Protein AF-A0A519GGC2-F1 (afdb_monomer)

Radius of gyration: 20.24 Å; Cα contacts (8 Å, |Δi|>4): 86; chains: 1; bounding box: 40×20×54 Å

Solvent-accessible surface area (backbone atoms only — not comparable to full-atom values): 4700 Å² total; per-residue (Å²): 130,69,63,76,64,57,74,69,36,70,67,53,55,55,50,51,51,51,53,51,49,55,52,52,52,56,54,54,68,65,65,63,68,59,42,79,50,52,47,69,57,48,52,56,43,68,77,50,86,42,62,74,46,79,45,76,40,78,94,72,36,30,40,41,35,36,37,81,53,64,56,96,88,32,38,38,34,27,26,58,112

pLDDT: mean 91.9, std 8.42, range [64.38, 98.19]

Mean predicted aligned error: 7.0 Å

Sequence (81 aa):
MDFKKLTRNPFVYVLLIGVLLLIGMSLISGLTGAKRITTQEGLGLLDGDTVSKVVMTDGDQRVDMTLSKAFQGSTNVQFYY

Nearest PDB structures (foldseek):
  8xkv-assembly1_B  TM=8.381E-01  e=1.339E-01  Arabidopsis thaliana
  8xku-assembly1_B  TM=7.535E-01  e=4.855E-01  Arabidopsis thaliana
  3e5d-assembly1_A-2  TM=4.256E-01  e=7.620E-01  Listeria monocytogenes serotype 4b str. F2365
  3lho-assembly1_A  TM=4.586E-01  e=1.760E+00  Shewanella frigidimarina NCIMB 400
  4as7-assembly1_A  TM=4.236E-01  e=3.813E+00  Homo sapiens

Secondary structure (DSSP, 8-state):
--HHHHHT-HHHHHHHHHHHHHHHHHHHHTTSPPEE--HHHHHHHHTSS-EEEEEEEGGGTEEEEEEEEEETTEEEEEEE-

Structure (mmCIF, N/CA/C/O backbone):
data_AF-A0A519GGC2-F1
#
_entry.id   AF-A0A519GGC2-F1
#
loop_
_atom_site.group_PDB
_atom_site.id
_atom_site.type_symbol
_atom_site.label_atom_id
_atom_site.label_alt_id
_atom_site.label_comp_id
_atom_site.label_asym_id
_atom_site.label_entity_id
_atom_site.label_seq_id
_atom_site.pdbx_PDB_ins_code
_atom_site.Cartn_x
_atom_site.Cartn_y
_atom_site.Cartn_z
_atom_site.occupancy
_atom_site.B_iso_or_equiv
_atom_site.auth_seq_id
_atom_site.auth_comp_id
_atom_site.auth_asym_id
_atom_site.auth_atom_id
_atom_site.pdbx_PDB_model_num
ATOM 1 N N . MET A 1 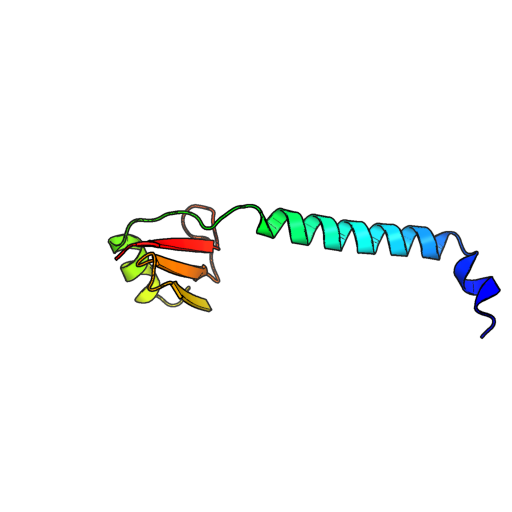1 ? 22.979 -13.433 -35.337 1.00 64.38 1 MET A N 1
ATOM 2 C CA . MET A 1 1 ? 22.378 -12.156 -35.785 1.00 64.38 1 MET A CA 1
ATOM 3 C C . MET A 1 1 ? 23.370 -11.046 -35.503 1.00 64.38 1 MET A C 1
ATOM 5 O O . MET A 1 1 ? 24.022 -11.082 -34.468 1.00 64.38 1 MET A O 1
ATOM 9 N N . ASP A 1 2 ? 23.535 -10.114 -36.434 1.00 77.94 2 ASP A N 1
ATOM 10 C CA . ASP A 1 2 ? 24.548 -9.062 -36.345 1.00 77.94 2 ASP A CA 1
ATOM 11 C C . ASP A 1 2 ? 24.072 -7.963 -35.377 1.00 77.94 2 ASP A C 1
ATOM 13 O O . ASP A 1 2 ? 23.317 -7.063 -35.752 1.00 77.94 2 ASP A O 1
ATOM 17 N N . PHE A 1 3 ? 24.452 -8.081 -34.100 1.00 73.62 3 PHE A N 1
ATOM 18 C CA . PHE A 1 3 ? 24.022 -7.192 -33.007 1.00 73.62 3 PHE A CA 1
ATOM 19 C C . PHE A 1 3 ? 24.231 -5.703 -33.329 1.00 73.62 3 PHE A C 1
ATOM 21 O O . PHE A 1 3 ? 23.439 -4.861 -32.913 1.00 73.62 3 PHE A O 1
ATOM 28 N N . LYS A 1 4 ? 25.246 -5.383 -34.142 1.00 75.31 4 LYS A N 1
ATOM 29 C CA . LYS A 1 4 ? 25.558 -4.022 -34.602 1.00 75.31 4 LYS A CA 1
ATOM 30 C C . LYS A 1 4 ? 24.466 -3.396 -35.475 1.00 75.31 4 LYS A C 1
ATOM 32 O O . LYS A 1 4 ? 24.345 -2.173 -35.511 1.00 75.31 4 LYS A O 1
ATOM 37 N N . LYS A 1 5 ? 23.694 -4.207 -36.206 1.00 76.38 5 LYS A N 1
ATOM 38 C CA . LYS A 1 5 ? 22.596 -3.722 -37.061 1.00 76.38 5 LYS A CA 1
ATOM 39 C C . LYS A 1 5 ? 21.314 -3.495 -36.266 1.00 76.38 5 LYS A C 1
ATOM 41 O O . LYS A 1 5 ? 20.574 -2.570 -36.581 1.00 76.38 5 LYS A O 1
ATOM 46 N N . LEU A 1 6 ? 21.083 -4.294 -35.224 1.00 78.69 6 LEU A N 1
ATOM 47 C CA . LEU A 1 6 ? 19.917 -4.156 -34.355 1.00 78.69 6 LEU A CA 1
ATOM 48 C C . LEU A 1 6 ? 20.004 -2.879 -33.508 1.00 78.69 6 LEU A C 1
ATOM 50 O O . LEU A 1 6 ? 19.053 -2.108 -33.470 1.00 78.69 6 LEU A O 1
ATOM 54 N N . THR A 1 7 ? 21.160 -2.603 -32.897 1.00 82.88 7 THR A N 1
ATOM 55 C CA . THR A 1 7 ? 21.334 -1.451 -31.993 1.00 82.88 7 THR A CA 1
ATOM 56 C C . THR A 1 7 ? 21.356 -0.091 -32.692 1.00 82.88 7 THR A C 1
ATOM 58 O O . THR A 1 7 ? 21.119 0.915 -32.040 1.00 82.88 7 THR A O 1
ATOM 61 N N . ARG A 1 8 ? 21.599 -0.029 -34.009 1.00 86.94 8 ARG A N 1
ATOM 62 C CA . ARG A 1 8 ? 21.550 1.224 -34.795 1.00 86.94 8 ARG A CA 1
ATOM 63 C C . ARG A 1 8 ? 20.153 1.583 -35.304 1.00 86.94 8 ARG A C 1
ATOM 65 O O . ARG A 1 8 ? 20.002 2.611 -35.960 1.00 86.94 8 ARG A O 1
ATOM 72 N N . ASN A 1 9 ? 19.145 0.750 -35.050 1.00 89.81 9 ASN A N 1
ATOM 73 C CA . ASN A 1 9 ? 17.790 1.029 -35.500 1.00 89.81 9 ASN A CA 1
ATOM 74 C C . ASN A 1 9 ? 17.118 2.055 -34.559 1.00 89.81 9 ASN A C 1
ATOM 76 O O . ASN A 1 9 ? 16.995 1.770 -33.366 1.00 89.81 9 ASN A O 1
ATOM 80 N N . PRO A 1 10 ? 16.639 3.213 -35.060 1.00 90.44 10 PRO A N 1
ATOM 81 C CA . PRO A 1 10 ? 15.952 4.221 -34.245 1.00 90.44 10 PRO A CA 1
ATOM 82 C C . PRO A 1 10 ? 14.769 3.660 -33.437 1.00 90.44 10 PRO A C 1
ATOM 84 O O . PRO A 1 10 ? 14.535 4.108 -32.316 1.00 90.44 10 PRO A O 1
ATOM 87 N N . PHE A 1 11 ? 14.077 2.628 -33.934 1.00 92.75 11 PHE A N 1
ATOM 88 C CA . PHE A 1 11 ? 12.987 1.978 -33.198 1.00 92.75 11 PHE A CA 1
ATOM 89 C C . PHE A 1 11 ? 13.438 1.328 -31.882 1.00 92.75 11 PHE A C 1
ATOM 91 O O . PHE A 1 11 ? 12.665 1.298 -30.927 1.00 92.75 11 PHE A O 1
ATOM 98 N N . VAL A 1 12 ? 14.686 0.850 -31.794 1.00 92.50 12 VAL A N 1
ATOM 99 C CA . VAL A 1 12 ? 15.219 0.249 -30.560 1.00 92.50 12 VAL A CA 1
ATOM 100 C C . VAL A 1 12 ? 15.347 1.295 -29.460 1.00 92.50 12 VAL A C 1
ATOM 102 O O . VAL A 1 12 ? 15.009 1.015 -28.314 1.00 92.50 12 VAL A O 1
ATOM 105 N N . TYR A 1 13 ? 15.755 2.518 -29.801 1.00 92.06 13 TYR A N 1
ATOM 106 C CA . TYR A 1 13 ? 15.846 3.613 -28.837 1.00 92.06 13 TYR A CA 1
ATOM 107 C C . TYR A 1 13 ? 14.468 4.079 -28.365 1.00 92.06 13 TYR A C 1
ATOM 109 O O . TYR A 1 13 ? 14.282 4.298 -27.172 1.00 92.06 13 TYR A O 1
ATOM 117 N N . VAL A 1 14 ? 13.490 4.177 -29.271 1.00 95.00 14 VAL A N 1
ATOM 118 C CA . VAL A 1 14 ? 12.107 4.532 -28.905 1.00 95.00 14 VAL A CA 1
ATOM 119 C C . VAL A 1 14 ? 11.511 3.486 -27.959 1.00 95.00 14 VAL A C 1
ATOM 121 O O . VAL A 1 14 ? 10.934 3.847 -26.935 1.00 95.00 14 VAL A O 1
ATOM 124 N N . LEU A 1 15 ? 11.706 2.195 -28.252 1.00 95.38 15 LEU A N 1
ATOM 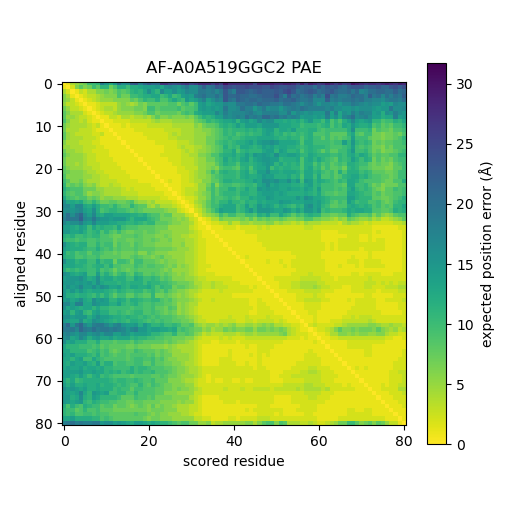125 C CA . LEU A 1 15 ? 11.269 1.106 -27.378 1.00 95.38 15 LEU A CA 1
ATOM 126 C C . LEU A 1 15 ? 11.965 1.173 -26.011 1.00 95.38 15 LEU A C 1
ATOM 128 O O . LEU A 1 15 ? 11.301 1.075 -24.983 1.00 95.38 15 LEU A O 1
ATOM 132 N N . LEU A 1 16 ? 13.287 1.372 -25.993 1.00 94.75 16 LEU A N 1
ATOM 133 C CA . LEU A 1 16 ? 14.071 1.477 -24.762 1.00 94.75 16 LEU A CA 1
ATOM 134 C C . LEU A 1 16 ? 13.566 2.625 -23.879 1.00 94.75 16 LEU A C 1
ATOM 136 O O . LEU A 1 16 ? 13.339 2.424 -22.690 1.00 94.75 16 LEU A O 1
ATOM 140 N N . ILE A 1 17 ? 13.347 3.807 -24.460 1.00 96.38 17 ILE A N 1
ATOM 141 C CA . ILE A 1 17 ? 12.801 4.967 -23.746 1.00 96.38 17 ILE A CA 1
ATOM 142 C C . ILE A 1 17 ? 11.395 4.657 -23.225 1.00 96.38 17 ILE A C 1
ATOM 144 O O . ILE A 1 17 ? 11.108 4.947 -22.068 1.00 96.38 17 ILE A O 1
ATOM 148 N N . GLY A 1 18 ? 10.539 4.017 -24.027 1.00 96.88 18 GLY A N 1
ATOM 149 C CA . GLY A 1 18 ? 9.209 3.588 -23.591 1.00 96.88 18 GLY A CA 1
ATOM 150 C C . GLY A 1 18 ? 9.260 2.657 -22.375 1.00 96.88 18 GLY A C 1
ATOM 151 O O . GLY A 1 18 ? 8.565 2.892 -21.390 1.00 96.88 18 GLY A O 1
ATOM 152 N N . VAL A 1 19 ? 10.137 1.650 -22.397 1.00 96.75 19 VAL A N 1
ATOM 153 C CA . VAL A 1 19 ? 10.343 0.739 -21.259 1.00 96.75 19 VAL A CA 1
ATOM 154 C C . VAL A 1 19 ? 10.855 1.495 -20.031 1.00 96.75 19 VAL A C 1
ATOM 156 O O . VAL A 1 19 ? 10.333 1.303 -18.935 1.00 96.75 19 VAL A O 1
ATOM 159 N N . LEU A 1 20 ? 11.829 2.394 -20.200 1.00 97.00 20 LEU A N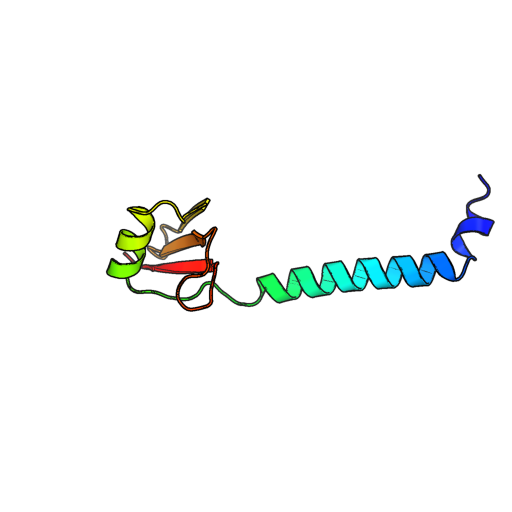 1
ATOM 160 C CA . LEU A 1 20 ? 12.361 3.205 -19.102 1.00 97.00 20 LEU A CA 1
ATOM 161 C C . LEU A 1 20 ? 11.296 4.125 -18.488 1.00 97.00 20 LEU A C 1
ATOM 163 O O . LEU A 1 20 ? 11.256 4.266 -17.268 1.00 97.00 20 LEU A O 1
ATOM 167 N N . LEU A 1 21 ? 10.404 4.705 -19.297 1.00 96.62 21 LEU A N 1
ATOM 168 C CA . LEU A 1 21 ? 9.287 5.520 -18.812 1.00 96.62 21 LEU A CA 1
ATOM 169 C C . LEU A 1 21 ? 8.278 4.692 -18.007 1.00 96.62 21 LEU A C 1
ATOM 171 O O . LEU A 1 21 ? 7.849 5.136 -16.943 1.00 96.62 21 LEU A O 1
ATOM 175 N N . LEU A 1 22 ? 7.939 3.480 -18.461 1.00 94.62 22 LEU A N 1
ATOM 176 C CA . LEU A 1 22 ? 7.043 2.576 -17.725 1.00 94.62 22 LEU A CA 1
ATOM 177 C C . LEU A 1 22 ? 7.631 2.173 -16.367 1.00 94.62 22 LEU A C 1
ATOM 179 O O . LEU A 1 22 ? 6.924 2.164 -15.356 1.00 94.62 22 LEU A O 1
ATOM 183 N N . ILE A 1 23 ? 8.934 1.884 -16.331 1.00 93.44 23 ILE A N 1
ATOM 184 C CA . ILE A 1 23 ? 9.653 1.605 -15.084 1.00 93.44 23 ILE A CA 1
ATOM 185 C C . ILE A 1 23 ? 9.631 2.847 -14.182 1.00 93.44 23 ILE A C 1
ATOM 187 O O . ILE A 1 23 ? 9.269 2.741 -13.012 1.00 93.44 23 ILE A O 1
ATOM 191 N N . GLY A 1 24 ? 9.945 4.027 -14.724 1.00 92.12 24 GLY A N 1
ATOM 192 C CA . GLY A 1 24 ? 9.924 5.291 -13.985 1.00 92.12 24 GLY A CA 1
ATOM 193 C C . GLY A 1 24 ? 8.560 5.604 -13.362 1.00 92.12 24 GLY A C 1
ATOM 194 O O . GLY A 1 24 ? 8.488 5.929 -12.178 1.00 92.12 24 GLY A O 1
ATOM 195 N N . MET A 1 25 ? 7.468 5.437 -14.115 1.00 89.25 25 MET A N 1
ATOM 196 C CA . MET A 1 25 ? 6.104 5.607 -13.596 1.00 89.25 25 MET A CA 1
ATOM 197 C C . MET A 1 25 ? 5.781 4.604 -1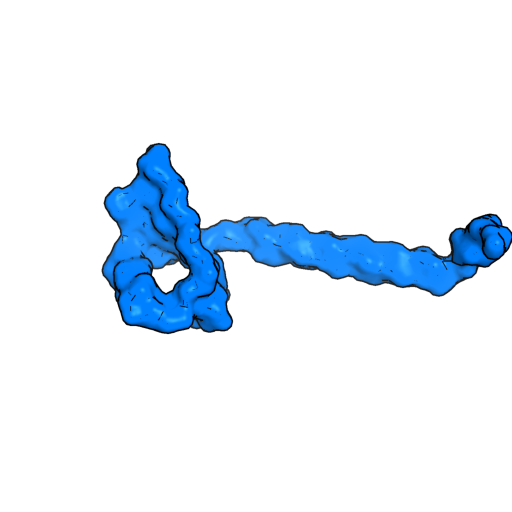2.486 1.00 89.25 25 MET A C 1
ATOM 199 O O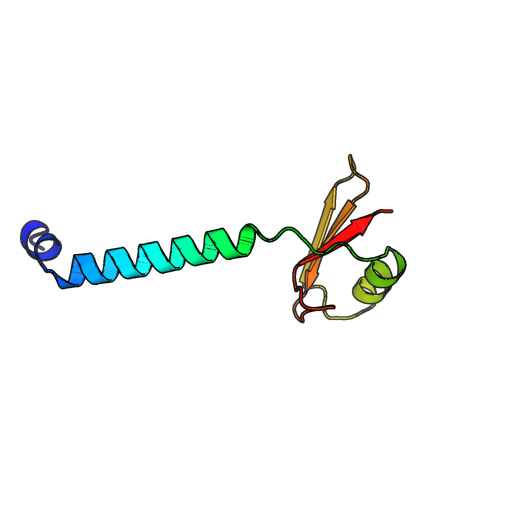 . MET A 1 25 ? 5.227 4.996 -11.461 1.00 89.25 25 MET A O 1
ATOM 203 N N . SER A 1 26 ? 6.174 3.338 -12.651 1.00 82.00 26 SER A N 1
ATOM 204 C CA . SER A 1 26 ? 5.932 2.292 -11.647 1.00 82.00 26 SER A CA 1
ATOM 205 C C . SER A 1 26 ? 6.634 2.596 -10.319 1.00 82.00 26 SER A C 1
ATOM 207 O O . SER A 1 26 ? 6.065 2.368 -9.253 1.00 82.00 26 SER A O 1
ATOM 209 N N . LEU A 1 27 ? 7.846 3.159 -10.373 1.00 85.56 27 LEU A N 1
ATOM 210 C CA . LEU A 1 27 ? 8.577 3.596 -9.182 1.00 85.56 27 LEU A CA 1
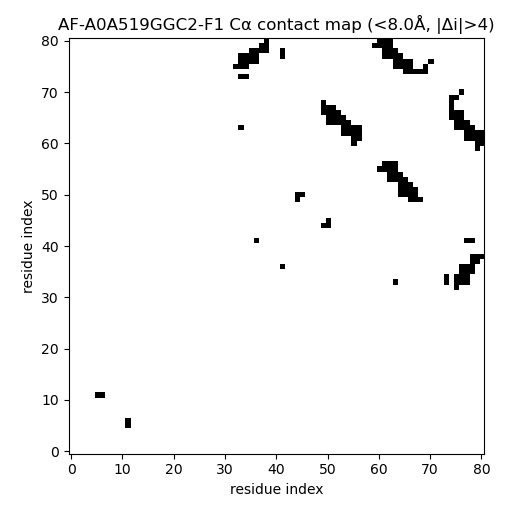ATOM 211 C C . LEU A 1 27 ? 7.874 4.768 -8.483 1.00 85.56 27 LEU A C 1
ATOM 213 O O . LEU A 1 27 ? 7.747 4.749 -7.262 1.00 85.56 27 LEU A O 1
ATOM 217 N N . ILE A 1 28 ? 7.368 5.753 -9.236 1.00 83.62 28 ILE A N 1
ATOM 218 C CA . ILE A 1 28 ? 6.649 6.911 -8.675 1.00 83.62 28 ILE A CA 1
ATOM 219 C C . ILE A 1 28 ? 5.353 6.484 -7.975 1.00 83.62 28 ILE A C 1
ATOM 221 O O . ILE A 1 28 ? 5.051 6.987 -6.896 1.00 83.62 28 ILE A O 1
ATOM 225 N N . SER A 1 29 ? 4.610 5.525 -8.532 1.00 68.62 29 SER A N 1
ATOM 226 C CA . SER A 1 29 ? 3.394 4.991 -7.900 1.00 68.62 29 SER A CA 1
ATOM 227 C C . SER A 1 29 ? 3.654 4.307 -6.550 1.00 68.62 29 SER A C 1
ATOM 229 O O . SER A 1 29 ? 2.746 4.221 -5.730 1.00 68.62 29 SER A O 1
ATOM 231 N N . GLY A 1 30 ? 4.884 3.849 -6.295 1.00 64.81 30 GLY A N 1
ATOM 232 C CA . GLY A 1 30 ? 5.303 3.324 -4.993 1.00 64.81 30 GLY A CA 1
ATOM 233 C C . GLY A 1 30 ? 5.738 4.394 -3.982 1.00 64.81 30 GLY A C 1
ATOM 234 O O . GLY A 1 30 ? 5.879 4.078 -2.805 1.00 64.81 30 GLY A O 1
ATOM 235 N N . LEU A 1 31 ? 5.953 5.648 -4.409 1.00 71.56 31 LEU A N 1
ATOM 236 C CA . LEU A 1 31 ? 6.384 6.747 -3.529 1.00 71.56 31 LEU A CA 1
ATOM 237 C C . LEU A 1 31 ? 5.234 7.348 -2.715 1.00 71.56 31 LEU A C 1
ATOM 239 O O . LEU A 1 31 ? 5.476 7.986 -1.690 1.00 71.56 31 LEU A O 1
ATOM 243 N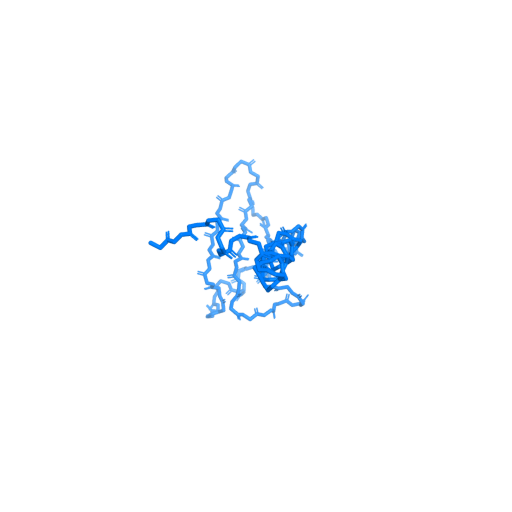 N . THR A 1 32 ? 3.984 7.166 -3.147 1.00 73.50 32 THR A N 1
ATOM 244 C CA . THR A 1 32 ? 2.828 7.527 -2.326 1.00 73.50 32 THR A CA 1
ATOM 245 C C . THR A 1 32 ? 2.720 6.508 -1.196 1.00 73.50 32 THR A C 1
ATOM 247 O O . THR A 1 32 ? 2.288 5.377 -1.419 1.00 73.50 32 THR A O 1
ATOM 250 N N . GLY A 1 33 ? 3.172 6.893 0.001 1.00 81.00 33 GLY A N 1
ATOM 251 C CA . GLY A 1 33 ? 3.106 6.049 1.195 1.00 81.00 33 GLY A CA 1
ATOM 252 C C . GLY A 1 33 ? 1.684 5.561 1.491 1.00 81.00 33 GLY A C 1
ATOM 253 O O . GLY A 1 33 ? 0.701 6.139 1.018 1.00 81.00 33 GLY A O 1
ATOM 254 N N . ALA A 1 34 ? 1.573 4.486 2.273 1.00 90.69 34 ALA A N 1
ATOM 255 C CA . ALA A 1 34 ? 0.279 3.916 2.618 1.00 90.69 34 ALA A CA 1
ATOM 256 C C . ALA A 1 34 ? -0.603 4.952 3.331 1.00 90.69 34 ALA A C 1
ATOM 258 O O . ALA A 1 34 ? -0.165 5.711 4.201 1.00 90.69 34 ALA A O 1
ATOM 259 N N . LYS A 1 35 ? -1.879 4.993 2.950 1.00 94.56 35 LYS A N 1
ATOM 260 C CA . LYS A 1 35 ? -2.845 5.903 3.550 1.00 94.56 35 LYS A CA 1
ATOM 261 C C . LYS A 1 35 ? -3.122 5.474 4.985 1.00 94.56 35 LYS A C 1
ATOM 263 O O . LYS A 1 35 ? -3.608 4.372 5.221 1.00 94.56 35 LYS A O 1
ATOM 268 N N . ARG A 1 36 ? -2.879 6.367 5.941 1.00 96.19 36 ARG A N 1
ATOM 269 C CA . ARG A 1 36 ? -3.230 6.111 7.337 1.00 96.19 36 ARG A CA 1
ATOM 270 C C . ARG A 1 36 ? -4.747 6.128 7.525 1.00 96.19 36 ARG A C 1
ATOM 272 O O . ARG A 1 36 ? -5.404 7.088 7.127 1.00 96.19 36 ARG A O 1
ATOM 279 N N . ILE A 1 37 ? -5.264 5.073 8.139 1.00 97.88 37 ILE A N 1
ATOM 280 C CA . ILE A 1 37 ? -6.663 4.899 8.535 1.00 97.88 37 ILE A CA 1
ATOM 281 C C . ILE A 1 37 ? -6.732 4.609 10.037 1.00 97.88 37 ILE A C 1
ATOM 283 O O . ILE A 1 37 ? -5.709 4.353 10.681 1.00 97.88 37 ILE A O 1
ATOM 287 N N . THR A 1 38 ? -7.927 4.680 10.614 1.00 98.06 38 THR A N 1
ATOM 288 C CA . THR A 1 38 ? -8.135 4.306 12.019 1.00 98.06 38 THR A CA 1
ATOM 289 C C . THR A 1 38 ? -8.027 2.791 12.205 1.00 98.06 38 THR A C 1
ATOM 291 O O . THR A 1 38 ? -8.286 2.018 11.283 1.00 98.06 38 THR A O 1
ATOM 294 N N . THR A 1 39 ? -7.695 2.345 13.419 1.00 97.56 39 THR A N 1
ATOM 295 C CA . THR A 1 39 ? -7.689 0.917 13.781 1.00 97.56 39 THR A CA 1
ATOM 296 C C . THR A 1 39 ? -9.055 0.277 13.537 1.00 97.56 39 THR A C 1
ATOM 298 O O . THR A 1 39 ? -9.124 -0.824 13.010 1.00 97.56 39 THR A O 1
ATOM 301 N N . GLN A 1 40 ? -10.148 0.984 13.844 1.00 98.06 40 GLN A N 1
ATOM 302 C CA . GLN A 1 40 ? -11.507 0.492 13.611 1.00 98.06 40 GLN A CA 1
ATOM 303 C C . GLN A 1 40 ? -11.787 0.245 12.122 1.00 98.06 40 GLN A C 1
ATOM 305 O O . GLN A 1 40 ? -12.327 -0.799 11.769 1.00 98.06 40 GLN A O 1
ATOM 310 N N . GLU A 1 41 ? -11.399 1.174 11.245 1.00 98.19 41 GLU A N 1
ATOM 311 C CA . GLU A 1 41 ? -11.510 0.980 9.793 1.00 98.19 41 GLU A CA 1
ATOM 312 C C . GLU A 1 41 ? -10.617 -0.164 9.313 1.00 98.19 41 GLU A C 1
ATOM 314 O O . GLU A 1 41 ? -11.039 -0.962 8.482 1.00 98.19 41 GLU A O 1
ATOM 319 N N . GLY A 1 42 ? -9.401 -0.270 9.856 1.00 97.44 42 GLY A N 1
ATOM 320 C CA . GLY A 1 42 ? -8.468 -1.350 9.548 1.00 97.44 42 GLY A CA 1
ATOM 321 C C . GLY A 1 42 ? -9.032 -2.728 9.878 1.00 97.44 42 GLY A C 1
ATOM 322 O O . GLY A 1 42 ? -9.040 -3.611 9.023 1.00 97.44 42 GLY A O 1
ATOM 323 N N . LEU A 1 43 ? -9.574 -2.888 11.085 1.00 97.69 43 LEU A N 1
ATOM 324 C CA . LEU A 1 43 ? -10.253 -4.111 11.511 1.00 97.69 43 LEU A CA 1
ATOM 325 C C . LEU A 1 43 ? -11.496 -4.393 10.655 1.00 97.69 43 LEU A C 1
ATOM 327 O O . LEU A 1 43 ? -11.694 -5.524 10.228 1.00 97.69 43 LEU A O 1
ATOM 331 N N . GLY A 1 44 ? -12.282 -3.365 10.320 1.00 98.06 44 GLY A N 1
ATOM 332 C CA . GLY A 1 44 ? -13.438 -3.520 9.433 1.00 98.06 44 GLY A CA 1
ATOM 333 C C . GLY A 1 44 ? -13.068 -3.973 8.015 1.00 98.06 44 GLY A C 1
ATOM 334 O O . GLY A 1 44 ? -13.814 -4.726 7.397 1.00 98.06 44 GLY A O 1
ATOM 335 N N . LEU A 1 45 ? -11.913 -3.548 7.493 1.00 98.00 45 LEU A N 1
ATOM 336 C CA . LEU A 1 45 ? -11.401 -4.023 6.205 1.00 98.00 45 LEU A CA 1
ATOM 337 C C . LEU A 1 45 ? -10.896 -5.470 6.279 1.00 98.00 45 LEU A C 1
ATOM 339 O O . LEU A 1 45 ? -11.083 -6.208 5.312 1.00 98.00 45 LEU A O 1
ATOM 343 N N . LEU A 1 46 ? -10.283 -5.871 7.400 1.00 97.44 46 LEU A N 1
ATOM 344 C CA . LEU A 1 46 ? -9.819 -7.244 7.642 1.00 97.44 46 LEU A CA 1
ATOM 345 C C . LEU A 1 46 ? -10.969 -8.252 7.754 1.00 97.44 46 LEU A C 1
ATOM 347 O O . LEU A 1 46 ? -10.804 -9.389 7.323 1.00 97.44 46 LEU A O 1
ATOM 351 N N . ASP A 1 47 ? -12.123 -7.831 8.275 1.00 97.69 47 ASP A N 1
ATOM 352 C CA . ASP A 1 47 ? -13.353 -8.639 8.290 1.00 97.69 47 ASP A CA 1
ATOM 353 C C . ASP A 1 47 ? -13.991 -8.794 6.893 1.00 97.69 47 ASP A C 1
ATOM 355 O O . ASP A 1 47 ? -14.873 -9.631 6.690 1.00 97.69 47 ASP A O 1
ATOM 359 N N . GLY A 1 48 ? -13.575 -7.974 5.923 1.00 96.56 48 GLY A N 1
ATOM 360 C CA . GLY A 1 48 ? -14.055 -8.016 4.544 1.00 96.56 48 GLY A CA 1
ATOM 361 C C . GLY A 1 48 ? -13.258 -8.955 3.631 1.00 96.56 48 GLY A C 1
ATOM 362 O O . GLY A 1 48 ? -12.410 -9.732 4.051 1.00 96.56 48 GLY A O 1
ATOM 363 N N . ASP A 1 49 ? -13.508 -8.848 2.324 1.00 97.50 49 ASP A N 1
ATOM 364 C CA . ASP A 1 49 ? -12.877 -9.664 1.272 1.00 97.50 49 ASP A CA 1
ATOM 365 C C . ASP A 1 49 ? -11.884 -8.875 0.398 1.00 97.50 49 ASP A C 1
ATOM 367 O O . ASP A 1 49 ? -11.319 -9.393 -0.567 1.00 97.50 49 ASP A O 1
ATOM 371 N N . THR A 1 50 ? -11.679 -7.592 0.707 1.00 97.81 50 THR A N 1
ATOM 372 C CA . THR A 1 50 ? -10.896 -6.700 -0.155 1.00 97.81 50 THR A CA 1
ATOM 373 C C . THR A 1 50 ? -9.402 -6.725 0.141 1.00 97.81 50 THR A C 1
ATOM 375 O O . THR A 1 50 ? -8.628 -6.306 -0.717 1.00 97.81 50 THR A O 1
ATOM 378 N N . VAL A 1 51 ? -8.969 -7.228 1.299 1.00 98.19 51 VAL A N 1
ATOM 379 C CA . VAL A 1 51 ? -7.552 -7.284 1.680 1.00 98.19 51 VAL A CA 1
ATOM 380 C C . VAL A 1 51 ? -6.845 -8.406 0.919 1.00 98.19 51 VAL A C 1
ATOM 382 O O . VAL A 1 51 ? -7.194 -9.575 1.037 1.00 98.19 51 VAL A O 1
ATOM 385 N N . SER A 1 52 ? -5.827 -8.053 0.136 1.00 97.75 52 SER A N 1
ATOM 386 C CA . SER A 1 52 ? -5.031 -9.000 -0.655 1.00 97.75 52 SER A CA 1
ATOM 387 C C . SER A 1 52 ? -3.671 -9.316 -0.035 1.00 97.75 52 SER A C 1
ATOM 389 O O . SER A 1 52 ? -3.078 -10.351 -0.340 1.00 97.75 52 SER A O 1
ATOM 391 N N . LYS A 1 53 ? -3.157 -8.435 0.828 1.00 97.44 53 LYS A N 1
ATOM 392 C CA . LYS A 1 53 ? -1.889 -8.620 1.538 1.00 97.44 53 LYS A CA 1
ATOM 393 C C . LYS A 1 53 ? -1.907 -7.856 2.855 1.00 97.44 53 LYS A C 1
ATOM 395 O O . LYS A 1 53 ? -2.391 -6.729 2.893 1.00 97.44 53 LYS A O 1
ATOM 400 N N . VAL A 1 54 ? -1.304 -8.444 3.886 1.00 97.19 54 VAL A N 1
ATOM 401 C CA . VAL A 1 54 ? -1.074 -7.818 5.194 1.00 97.19 54 VAL A CA 1
ATOM 402 C C . VAL A 1 54 ? 0.401 -7.956 5.559 1.00 97.19 54 VAL A C 1
ATOM 404 O O . VAL A 1 54 ? 0.997 -9.015 5.353 1.00 97.19 54 VAL A O 1
ATOM 407 N N . VAL A 1 55 ? 0.995 -6.887 6.081 1.00 97.00 55 VAL A N 1
ATOM 408 C CA . VAL A 1 55 ? 2.347 -6.862 6.641 1.00 97.00 55 VAL A CA 1
ATOM 409 C C . VAL A 1 55 ? 2.280 -6.211 8.016 1.00 97.00 55 VAL A C 1
ATOM 411 O O . VAL A 1 55 ? 1.801 -5.090 8.150 1.00 97.00 55 VAL A O 1
ATOM 414 N N . MET A 1 56 ? 2.775 -6.914 9.030 1.00 96.44 56 MET A N 1
ATOM 415 C CA . MET A 1 56 ? 2.877 -6.407 10.397 1.00 96.44 56 MET A CA 1
ATOM 416 C C . MET A 1 56 ? 4.313 -5.949 10.648 1.00 96.44 56 MET A C 1
ATOM 418 O O . MET A 1 56 ? 5.258 -6.670 10.326 1.00 96.44 56 MET A O 1
ATOM 422 N N . THR A 1 57 ? 4.481 -4.756 11.210 1.00 95.62 57 THR A N 1
ATOM 423 C CA . THR A 1 57 ? 5.779 -4.221 11.632 1.00 95.62 57 THR A CA 1
ATOM 424 C C . THR A 1 57 ? 5.776 -4.071 13.151 1.00 95.62 57 THR A C 1
ATOM 426 O O . THR A 1 57 ? 5.351 -3.041 13.671 1.00 95.62 57 THR A O 1
ATOM 429 N N . ASP A 1 58 ? 6.262 -5.094 13.861 1.00 90.88 58 ASP A N 1
ATOM 430 C CA . ASP A 1 58 ? 6.159 -5.190 15.329 1.00 90.88 58 ASP A CA 1
ATOM 431 C C . ASP A 1 58 ? 6.831 -4.026 16.072 1.00 90.88 58 ASP A C 1
ATOM 433 O O . ASP A 1 58 ? 6.309 -3.545 17.074 1.00 90.88 58 ASP A O 1
ATOM 437 N N . GLY A 1 59 ? 7.965 -3.528 15.569 1.00 94.62 59 GLY A N 1
ATOM 438 C CA . GLY A 1 59 ? 8.698 -2.427 16.207 1.00 94.62 59 GLY A CA 1
ATOM 439 C C . GLY A 1 59 ? 7.962 -1.082 16.202 1.00 94.62 59 GLY A C 1
ATOM 440 O O . GLY A 1 59 ? 8.293 -0.215 17.001 1.00 94.62 59 GLY A O 1
ATOM 441 N N . ASP A 1 60 ? 6.979 -0.919 15.316 1.00 92.75 60 ASP A N 1
ATOM 442 C CA . ASP A 1 60 ? 6.177 0.303 15.158 1.00 92.75 60 ASP A CA 1
ATOM 443 C C . ASP A 1 60 ? 4.686 0.032 15.435 1.00 92.75 60 ASP A C 1
ATOM 445 O O . ASP A 1 60 ? 3.855 0.894 15.178 1.00 92.75 60 ASP A O 1
ATOM 449 N N . GLN A 1 61 ? 4.340 -1.184 15.892 1.00 96.31 61 GLN A N 1
ATOM 450 C CA . GLN A 1 61 ? 2.966 -1.681 16.070 1.00 96.31 61 GLN A CA 1
ATOM 451 C C . GLN A 1 61 ? 2.037 -1.287 14.911 1.00 96.31 61 GLN A C 1
ATOM 453 O O . GLN A 1 61 ? 0.944 -0.745 15.086 1.00 96.31 61 GLN A O 1
ATOM 458 N N . ARG A 1 62 ? 2.519 -1.514 13.687 1.00 97.00 62 ARG A N 1
ATOM 459 C CA . ARG A 1 62 ? 1.870 -1.047 12.463 1.00 97.00 62 ARG A CA 1
ATOM 460 C C . ARG A 1 62 ? 1.414 -2.212 11.605 1.00 97.00 62 ARG A C 1
ATOM 462 O O . ARG A 1 62 ? 2.169 -3.155 11.381 1.00 97.00 62 ARG A O 1
ATOM 469 N N . VAL A 1 63 ? 0.208 -2.092 11.068 1.00 97.81 63 VAL A N 1
ATOM 470 C CA . VAL A 1 63 ? -0.346 -2.987 10.054 1.00 97.81 63 VAL A CA 1
ATOM 471 C C . VAL A 1 63 ? -0.416 -2.241 8.734 1.00 97.81 63 VAL A C 1
ATOM 473 O O . VAL A 1 63 ? -1.132 -1.248 8.624 1.00 97.81 63 VAL A O 1
ATOM 476 N N . ASP A 1 64 ? 0.305 -2.727 7.733 1.00 97.19 64 ASP A N 1
ATOM 477 C CA . ASP A 1 64 ? 0.245 -2.260 6.352 1.00 97.19 64 ASP A CA 1
ATOM 478 C C . ASP A 1 64 ? -0.583 -3.260 5.526 1.00 97.19 64 ASP A C 1
ATOM 480 O O . ASP A 1 64 ? -0.318 -4.464 5.539 1.00 97.19 64 ASP A O 1
ATOM 484 N N . MET A 1 65 ? -1.589 -2.777 4.797 1.00 97.25 65 MET A N 1
ATOM 485 C CA . MET A 1 65 ? -2.480 -3.609 3.986 1.00 97.25 65 MET A CA 1
ATOM 486 C C . MET A 1 65 ? -2.516 -3.151 2.531 1.00 97.25 65 MET A C 1
ATOM 488 O O . MET A 1 65 ? -2.607 -1.956 2.236 1.00 97.25 65 MET A O 1
ATOM 492 N N . THR A 1 66 ? -2.522 -4.121 1.618 1.00 96.62 66 THR A N 1
ATOM 493 C CA . THR A 1 66 ? -2.867 -3.910 0.208 1.00 96.62 66 THR A CA 1
ATOM 494 C C . THR A 1 66 ? -4.288 -4.403 -0.034 1.00 96.62 66 THR A C 1
ATOM 496 O O . THR A 1 66 ? -4.655 -5.498 0.391 1.00 96.62 66 THR A O 1
ATOM 499 N N . LEU A 1 67 ? -5.081 -3.591 -0.726 1.00 96.81 67 LEU A N 1
ATOM 500 C CA . LEU A 1 67 ? -6.482 -3.834 -1.032 1.00 96.81 67 LEU A CA 1
ATOM 501 C C . LEU A 1 67 ? -6.667 -4.072 -2.534 1.00 96.81 67 LEU A C 1
ATOM 503 O O . LEU A 1 67 ? -6.048 -3.413 -3.369 1.00 96.81 67 LEU A O 1
ATOM 507 N N . SER A 1 68 ? -7.572 -4.979 -2.886 1.00 97.31 68 SER A N 1
ATOM 508 C CA . SER A 1 68 ? -8.039 -5.210 -4.257 1.00 97.31 68 SER A CA 1
ATOM 509 C C . SER A 1 68 ? -8.970 -4.102 -4.763 1.00 97.31 68 SER A C 1
ATOM 511 O O . SER A 1 68 ? -9.102 -3.905 -5.970 1.00 97.31 68 SER A O 1
ATOM 513 N N . LYS A 1 69 ? -9.600 -3.355 -3.849 1.00 96.31 69 LYS A N 1
ATOM 514 C CA . LYS A 1 69 ? -10.450 -2.192 -4.131 1.00 96.31 69 LYS A CA 1
ATOM 515 C C . LYS A 1 69 ? -9.992 -1.017 -3.279 1.00 96.31 69 LYS A C 1
ATOM 517 O O . LYS A 1 69 ? -9.656 -1.190 -2.112 1.00 96.31 69 LYS A O 1
ATOM 522 N N . ALA A 1 70 ? -9.975 0.179 -3.859 1.00 96.00 70 ALA A N 1
ATOM 523 C CA . ALA A 1 70 ? -9.514 1.365 -3.150 1.00 96.00 70 ALA A CA 1
ATOM 524 C C . ALA A 1 70 ? -10.454 1.721 -1.987 1.00 96.00 70 ALA A C 1
ATOM 526 O O . ALA A 1 70 ? -11.666 1.834 -2.174 1.00 96.00 70 ALA A O 1
ATOM 527 N N . PHE A 1 71 ? -9.880 1.977 -0.813 1.00 96.62 71 PHE A N 1
ATOM 528 C CA . PHE A 1 71 ? -10.567 2.534 0.344 1.00 96.62 71 PHE A CA 1
ATOM 529 C C . PHE A 1 71 ? -10.128 3.986 0.525 1.00 96.62 71 PHE A C 1
ATOM 531 O O . PHE A 1 71 ? -8.938 4.297 0.595 1.00 96.62 71 PHE A O 1
ATOM 538 N N . GLN A 1 72 ? -11.098 4.901 0.528 1.00 94.81 72 GLN A N 1
ATOM 539 C CA . GLN A 1 72 ? -10.865 6.347 0.576 1.00 94.81 72 GLN A CA 1
ATOM 540 C C . GLN A 1 72 ? -9.778 6.840 -0.408 1.00 94.81 72 GLN A C 1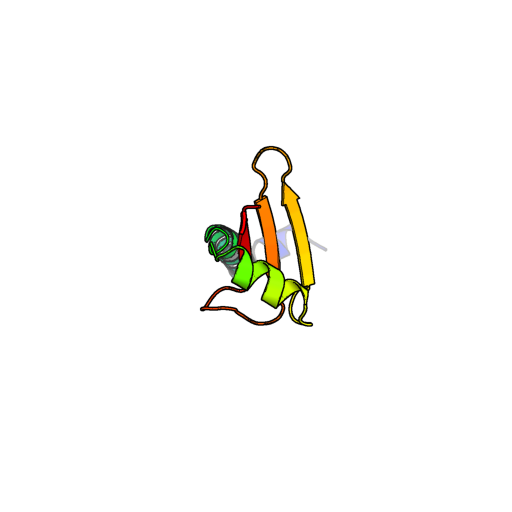
ATOM 542 O O . GLN A 1 72 ? -8.915 7.648 -0.046 1.00 94.81 72 GLN A O 1
ATOM 547 N N . GLY A 1 73 ? -9.797 6.324 -1.638 1.00 92.50 73 GLY A N 1
ATOM 548 C CA . GLY A 1 73 ? -8.871 6.722 -2.701 1.00 92.50 73 GLY A CA 1
ATOM 549 C C . GLY A 1 73 ? -7.498 6.046 -2.678 1.00 92.50 73 GLY A 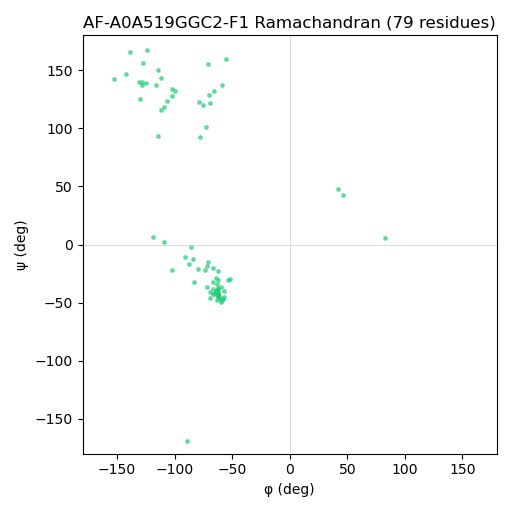C 1
ATOM 550 O O . GLY A 1 73 ? -6.665 6.404 -3.501 1.00 92.50 73 GLY A O 1
ATOM 551 N N . SER A 1 74 ? -7.251 5.073 -1.792 1.00 93.25 74 SER A N 1
ATOM 552 C CA . SER A 1 74 ? -5.992 4.318 -1.774 1.00 93.25 74 SER A CA 1
ATOM 553 C C . SER A 1 74 ? -6.217 2.810 -1.722 1.00 93.25 74 SER A C 1
ATOM 555 O O . SER A 1 74 ? -7.080 2.325 -0.995 1.00 93.25 74 SER A O 1
ATOM 557 N N . THR A 1 75 ? -5.413 2.054 -2.466 1.00 95.06 75 THR A N 1
ATOM 558 C CA . THR A 1 75 ? -5.309 0.591 -2.334 1.00 95.06 75 THR A CA 1
ATOM 559 C C . THR A 1 75 ? -4.225 0.168 -1.345 1.00 95.06 75 THR A C 1
ATOM 561 O O . THR A 1 75 ? -4.167 -0.999 -0.990 1.00 95.06 75 THR A O 1
ATOM 564 N N . ASN A 1 76 ? -3.372 1.087 -0.889 1.00 95.38 76 ASN A N 1
ATOM 565 C CA . ASN A 1 76 ? -2.398 0.835 0.171 1.00 95.38 76 ASN A CA 1
ATOM 566 C C . ASN A 1 76 ? -2.813 1.634 1.403 1.00 95.38 76 ASN A C 1
ATOM 568 O O . ASN A 1 76 ? -2.846 2.868 1.356 1.00 95.38 76 ASN A O 1
ATOM 572 N N . VAL A 1 77 ? -3.152 0.945 2.487 1.00 97.12 77 VAL A N 1
ATOM 573 C CA . VAL A 1 77 ? -3.603 1.564 3.738 1.00 97.12 77 VAL A CA 1
ATOM 574 C C . VAL A 1 77 ? -2.792 1.044 4.916 1.00 97.12 77 VAL A C 1
ATOM 576 O O . VAL A 1 77 ? -2.229 -0.044 4.845 1.00 97.12 77 VAL A O 1
ATOM 579 N N . GLN A 1 78 ? -2.730 1.813 5.997 1.00 97.50 78 GLN A N 1
ATOM 580 C CA . GLN A 1 78 ? -2.049 1.409 7.222 1.00 97.50 78 GLN A CA 1
ATOM 581 C C . GLN A 1 78 ? -2.794 1.872 8.474 1.00 97.50 78 GLN A C 1
ATOM 583 O O . GLN A 1 78 ? -3.367 2.963 8.487 1.00 97.50 78 GLN A O 1
ATOM 588 N N . PHE A 1 79 ? -2.730 1.086 9.544 1.00 98.00 79 PHE A N 1
ATOM 589 C CA . PHE A 1 79 ? -3.208 1.468 10.875 1.00 98.00 79 PHE A CA 1
ATOM 590 C C . PHE A 1 79 ? -2.233 1.003 11.961 1.00 98.00 79 PHE A C 1
ATOM 592 O O . PHE A 1 79 ? -1.339 0.201 11.698 1.00 98.00 79 PHE A O 1
ATOM 599 N N . TYR A 1 80 ? -2.392 1.540 13.168 1.00 96.56 80 TYR A N 1
ATOM 600 C CA . TYR A 1 80 ? -1.569 1.218 14.338 1.00 96.56 80 TYR A CA 1
ATOM 601 C C . TYR A 1 80 ? -2.424 0.518 15.402 1.00 96.56 80 TYR A C 1
ATOM 603 O O . TYR A 1 80 ? -3.636 0.763 15.449 1.00 96.56 80 TYR A O 1
ATOM 611 N N . TYR A 1 81 ? -1.820 -0.354 16.211 1.00 88.44 81 TYR A N 1
ATOM 612 C CA . TYR A 1 81 ? -2.494 -1.134 17.260 1.00 88.44 81 TYR A CA 1
ATOM 613 C C . TYR A 1 81 ? -1.734 -1.136 18.584 1.00 88.44 81 TYR A C 1
ATOM 615 O O . TYR A 1 81 ? -0.509 -0.924 18.558 1.00 88.44 81 TYR A O 1
#

Foldseek 3Di:
DPVVVVVPDPVVVVVVVVVVVVVVVVVVVPVPAAAEDEPVVVVVVVVDDFWPDWDADPVQQKIWTAGNDDDPNDRIHMYHD